Protein AF-A0A081I596-F1 (afdb_monomer)

Mean predicted aligned error: 4.84 Å

Solvent-accessible surface area (backbone atoms only — not comparable to full-atom values): 4880 Å² total; per-residue (Å²): 67,36,37,23,69,65,45,23,73,77,40,59,91,43,72,16,50,39,66,54,72,70,49,44,50,51,52,49,52,61,49,48,74,73,39,83,72,74,43,77,47,79,76,46,77,48,80,58,97,51,34,40,37,41,33,28,26,42,67,86,65,50,62,35,37,40,38,37,34,41,58,86,96,40,79,54,35,36,34,53,43,66,79,70,86,85,125

Sequence (87 aa):
MFTSPVAANLLPETQGVVRGKAALRRYWIATLERIPDLRFTVEGVYQGVNTIVIAYRNQNGDLVNEVLIFDGDAIVEGHGTYRSDCS

pLDDT: mean 87.35, std 9.72, range [38.88, 97.69]

Nearest PDB structures (foldseek):
  3h3h-assembly1_B  TM=9.072E-01  e=5.936E-06  Burkholderia thailandensis E264
  3h3h-assembly1_A  TM=8.934E-01  e=1.740E-05  Burkholderia thailandensis E264
  2xf3-assembly2_B  TM=6.312E-01  e=4.496E-01  Streptomyces clavuligerus
  2xh9-assembly2_B  TM=6.222E-01  e=5.067E-01  Streptomyces clavuligerus
  7pi2-assembly3_G  TM=4.461E-01  e=1.170E+00  Plasmodium falciparum 3D7

Foldseek 3Di:
DEFEPVCCVQPVVCVRPADDPVSVVVSVVSVCVVCVPWDWDFPDWDDDPQKIWTWIATPVRFTWIWIFGHDVPDGPYIYIDGDDPPD

Radius of gyration: 13.33 Å; Cα contacts (8 Å, |Δi|>4): 145; chains: 1; bounding box: 29×36×31 Å

Structure (mmCIF, N/CA/C/O backbone):
data_AF-A0A081I596-F1
#
_entry.id   AF-A0A081I596-F1
#
loop_
_atom_site.group_PDB
_atom_site.id
_atom_site.type_symbol
_atom_site.label_atom_id
_atom_site.label_alt_id
_atom_site.label_comp_id
_atom_site.label_asym_id
_atom_site.label_entity_id
_atom_site.label_seq_id
_atom_site.pdbx_PDB_ins_code
_atom_site.Cartn_x
_atom_site.Cartn_y
_atom_site.Cartn_z
_atom_site.occupancy
_atom_site.B_iso_or_equiv
_atom_site.auth_seq_id
_atom_site.auth_comp_id
_atom_site.auth_asym_id
_atom_site.auth_atom_id
_atom_site.pdbx_PDB_model_num
ATOM 1 N N . MET A 1 1 ? -9.190 -6.595 0.221 1.00 88.00 1 MET A N 1
ATOM 2 C CA . MET A 1 1 ? -8.954 -6.182 -1.181 1.00 88.00 1 MET A CA 1
ATOM 3 C C . MET A 1 1 ? -7.695 -5.338 -1.215 1.00 88.00 1 MET A C 1
ATOM 5 O O . MET A 1 1 ? -7.451 -4.656 -0.237 1.00 88.00 1 MET A O 1
ATOM 9 N N . PHE A 1 2 ? -6.891 -5.393 -2.272 1.00 90.31 2 PHE A N 1
ATOM 10 C CA . PHE A 1 2 ? -5.751 -4.496 -2.433 1.00 90.31 2 PHE A CA 1
ATOM 11 C C . PHE A 1 2 ? -5.871 -3.712 -3.736 1.00 90.31 2 PHE A C 1
ATOM 13 O O . PHE A 1 2 ? -6.219 -4.313 -4.753 1.00 90.31 2 PHE A O 1
ATOM 20 N N . THR A 1 3 ? -5.583 -2.411 -3.730 1.00 90.62 3 THR A N 1
ATOM 21 C CA . THR A 1 3 ? -5.550 -1.609 -4.958 1.00 90.62 3 THR A CA 1
ATOM 22 C C . THR A 1 3 ? -4.256 -0.832 -5.106 1.00 90.62 3 THR A C 1
ATOM 24 O O . THR A 1 3 ? -3.781 -0.238 -4.143 1.00 90.62 3 THR A O 1
ATOM 27 N N . SER A 1 4 ? -3.700 -0.785 -6.314 1.00 87.44 4 SER A N 1
ATOM 28 C CA . SER A 1 4 ? -2.496 0.001 -6.587 1.00 87.44 4 SER A CA 1
ATOM 29 C C . SER A 1 4 ? -2.391 0.367 -8.072 1.00 87.44 4 SER A C 1
ATOM 31 O O . SER A 1 4 ? -2.591 -0.507 -8.922 1.00 87.44 4 SER A O 1
ATOM 33 N N . PRO A 1 5 ? -2.004 1.611 -8.413 1.00 83.81 5 PRO A N 1
ATOM 34 C CA . PRO A 1 5 ? -1.633 1.979 -9.780 1.00 83.81 5 PRO A CA 1
ATOM 35 C C . PRO A 1 5 ? -0.486 1.120 -10.332 1.00 83.81 5 PRO A C 1
ATOM 37 O O . PRO A 1 5 ? -0.481 0.751 -11.503 1.00 83.81 5 PRO A O 1
ATOM 40 N N . VAL A 1 6 ? 0.464 0.725 -9.478 1.00 82.56 6 VAL A N 1
ATOM 41 C CA . VAL A 1 6 ? 1.571 -0.163 -9.864 1.00 82.56 6 VAL A CA 1
ATOM 42 C C . VAL A 1 6 ? 1.061 -1.574 -10.163 1.00 82.56 6 VAL A C 1
ATOM 44 O O . VAL A 1 6 ? 1.517 -2.190 -11.125 1.00 82.56 6 VAL A O 1
ATOM 47 N N . ALA A 1 7 ? 0.049 -2.052 -9.431 1.00 79.12 7 ALA A N 1
ATOM 48 C CA . ALA A 1 7 ? -0.617 -3.311 -9.761 1.00 79.12 7 ALA A CA 1
ATO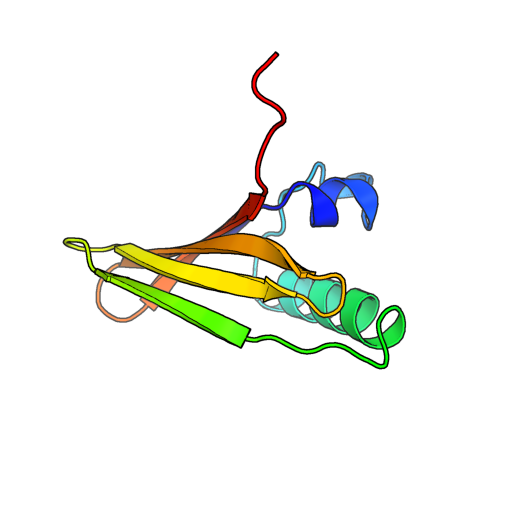M 49 C C . ALA A 1 7 ? -1.332 -3.253 -11.119 1.00 79.12 7 ALA A C 1
ATOM 51 O O . ALA A 1 7 ? -1.267 -4.225 -11.866 1.00 79.12 7 ALA A O 1
ATOM 52 N N . ALA A 1 8 ? -1.936 -2.113 -11.476 1.00 80.06 8 ALA A N 1
ATOM 53 C CA . ALA A 1 8 ? -2.551 -1.922 -12.791 1.00 80.06 8 ALA A CA 1
ATOM 54 C C . ALA A 1 8 ? -1.520 -1.990 -13.930 1.00 80.06 8 ALA A C 1
ATOM 56 O O . ALA A 1 8 ? -1.807 -2.549 -14.983 1.00 80.06 8 ALA A O 1
ATOM 57 N N . ASN A 1 9 ? -0.310 -1.470 -13.705 1.00 78.75 9 ASN A N 1
ATOM 58 C CA . ASN A 1 9 ? 0.771 -1.509 -14.693 1.00 78.75 9 ASN A CA 1
ATOM 59 C C . ASN A 1 9 ? 1.425 -2.896 -14.805 1.00 78.75 9 ASN A C 1
ATOM 61 O O . ASN A 1 9 ? 1.792 -3.327 -15.895 1.00 78.75 9 ASN A O 1
ATOM 65 N N . LEU A 1 10 ? 1.604 -3.589 -13.676 1.00 74.00 10 LEU A N 1
ATOM 66 C CA . LEU A 1 10 ? 2.266 -4.896 -13.618 1.00 74.00 10 LEU A CA 1
ATOM 67 C C . LEU A 1 10 ? 1.361 -6.040 -14.082 1.00 74.00 10 LEU A C 1
ATOM 69 O O . LEU A 1 10 ? 1.862 -6.982 -14.693 1.00 74.00 10 LEU A O 1
ATOM 73 N N . LEU A 1 11 ? 0.066 -5.958 -13.771 1.00 76.31 11 LEU A N 1
ATOM 74 C CA . LEU A 1 11 ? -0.956 -6.955 -14.086 1.00 76.31 11 LEU A CA 1
ATOM 75 C C . LEU A 1 11 ? -2.200 -6.241 -14.651 1.00 76.31 11 LEU A C 1
ATOM 77 O O . LEU A 1 11 ? -3.169 -6.019 -13.910 1.00 76.31 11 LEU A O 1
ATOM 81 N N . PRO A 1 12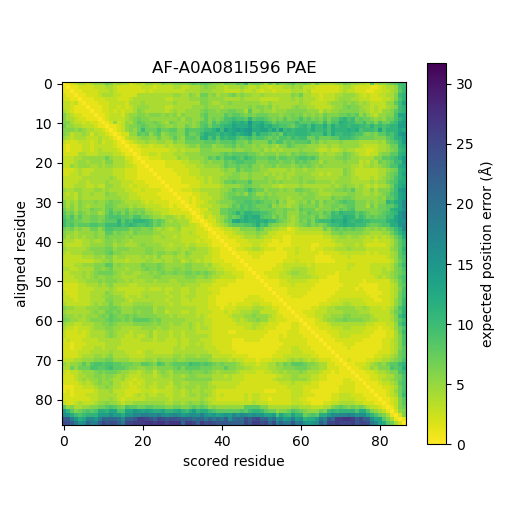 ? -2.192 -5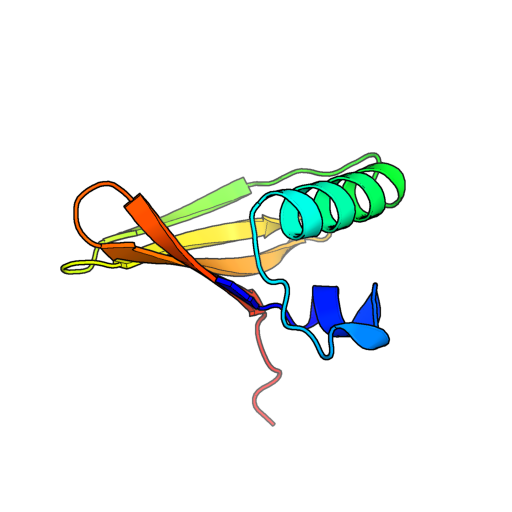.843 -15.938 1.00 76.12 12 PRO A N 1
ATOM 82 C CA . PRO A 1 12 ? -3.281 -5.081 -16.557 1.00 76.12 12 PRO A CA 1
ATOM 83 C C . PRO A 1 12 ? -4.660 -5.739 -16.424 1.00 76.12 12 PRO A C 1
ATOM 85 O O . PRO A 1 12 ? -5.671 -5.052 -16.284 1.00 76.12 12 PRO A O 1
ATOM 88 N N . GLU A 1 13 ? -4.711 -7.070 -16.389 1.00 79.00 13 GLU A N 1
ATOM 89 C CA . GLU A 1 13 ? -5.929 -7.859 -16.201 1.00 79.00 13 GLU A CA 1
ATOM 90 C C . GLU A 1 13 ? -6.599 -7.642 -14.837 1.00 79.00 13 GLU A C 1
ATOM 92 O O . GLU A 1 13 ? -7.793 -7.891 -14.683 1.00 79.00 13 GLU A O 1
ATOM 97 N N . THR A 1 14 ? -5.849 -7.159 -13.842 1.00 76.38 14 THR A N 1
ATOM 98 C CA . THR A 1 14 ? -6.389 -6.832 -12.516 1.00 76.38 14 THR A CA 1
ATOM 99 C C . THR A 1 14 ? -7.059 -5.463 -12.482 1.00 76.38 14 THR A C 1
ATOM 101 O O . THR A 1 14 ? -7.777 -5.172 -11.527 1.00 76.38 14 THR A O 1
ATOM 104 N N . GLN A 1 15 ? -6.809 -4.608 -13.485 1.00 81.12 15 GLN A N 1
ATOM 105 C CA . GLN A 1 15 ? -7.208 -3.194 -13.494 1.00 81.12 15 GLN A CA 1
ATOM 106 C C . GLN A 1 15 ? -6.808 -2.460 -12.199 1.00 81.12 15 GLN A C 1
ATOM 108 O O . GLN A 1 15 ? -7.503 -1.565 -11.725 1.00 81.12 15 GLN A O 1
ATOM 113 N N . GLY A 1 16 ? -5.696 -2.882 -11.586 1.00 82.00 16 GLY A N 1
ATOM 114 C CA . GLY A 1 16 ? -5.213 -2.335 -10.323 1.00 82.00 16 GLY A CA 1
ATOM 115 C C . GLY A 1 16 ? -5.921 -2.859 -9.082 1.00 82.00 16 GLY A C 1
ATOM 116 O O . GLY A 1 16 ? -5.651 -2.341 -8.005 1.00 82.00 16 GLY A O 1
ATOM 117 N N . VAL A 1 17 ? -6.788 -3.872 -9.194 1.00 87.25 17 VAL A N 1
ATOM 118 C CA . VAL A 1 17 ? -7.541 -4.458 -8.077 1.00 87.25 17 VAL A CA 1
ATOM 119 C C . VAL A 1 17 ? -7.171 -5.925 -7.874 1.00 87.25 17 VAL A C 1
ATOM 121 O O . VAL A 1 17 ? -7.503 -6.806 -8.665 1.00 87.25 17 VAL A O 1
ATOM 124 N N . VAL A 1 18 ? -6.555 -6.220 -6.735 1.00 85.88 18 VAL A N 1
ATOM 125 C CA . VAL A 1 18 ? -6.145 -7.566 -6.335 1.00 85.88 18 VAL A CA 1
ATOM 126 C C . VAL A 1 18 ? -7.051 -8.070 -5.209 1.00 85.88 18 VAL A C 1
ATOM 128 O O . VAL A 1 18 ? -7.129 -7.493 -4.122 1.00 85.88 18 VAL A O 1
ATOM 131 N N . ARG A 1 19 ? -7.772 -9.171 -5.453 1.00 87.12 19 ARG A N 1
ATOM 132 C CA . ARG A 1 19 ? -8.735 -9.744 -4.495 1.00 87.12 19 ARG A CA 1
ATOM 133 C C . ARG A 1 19 ? -8.240 -11.068 -3.916 1.00 87.12 19 ARG A C 1
ATOM 135 O O . ARG A 1 19 ? -7.949 -12.011 -4.643 1.00 87.12 19 ARG A O 1
ATOM 142 N N . GLY A 1 20 ? -8.213 -11.142 -2.587 1.00 85.50 20 GLY A N 1
ATOM 143 C CA . GLY A 1 20 ? -7.844 -12.342 -1.835 1.00 85.50 20 GLY A CA 1
ATOM 144 C C . GLY A 1 20 ? -6.337 -12.505 -1.608 1.00 85.50 20 GLY A C 1
ATOM 145 O O . GLY A 1 20 ? -5.505 -12.082 -2.410 1.00 85.50 20 GLY A O 1
ATOM 146 N N . LYS A 1 21 ? -5.986 -13.166 -0.496 1.00 84.12 21 LYS A N 1
ATOM 147 C CA . LYS A 1 21 ? -4.593 -13.357 -0.048 1.00 84.12 21 LYS A CA 1
ATOM 148 C C . LYS A 1 21 ? -3.728 -14.088 -1.079 1.00 84.12 21 LYS A C 1
ATOM 150 O O . LYS A 1 21 ? -2.566 -13.743 -1.253 1.00 84.12 21 LYS A O 1
ATOM 155 N N . ALA A 1 22 ? -4.293 -15.069 -1.788 1.00 85.62 22 ALA A N 1
ATOM 156 C CA . ALA A 1 22 ? -3.564 -15.827 -2.805 1.00 85.62 22 ALA A CA 1
ATOM 157 C C . ALA A 1 22 ? -3.163 -14.957 -4.008 1.00 85.62 22 ALA A C 1
ATOM 159 O O . ALA A 1 22 ? -2.026 -15.035 -4.468 1.00 85.62 22 ALA A O 1
ATOM 160 N N . ALA A 1 23 ? -4.070 -14.104 -4.495 1.00 83.94 23 ALA A N 1
ATOM 161 C CA . ALA A 1 23 ? -3.769 -13.187 -5.591 1.00 83.94 23 ALA A CA 1
ATOM 162 C C . ALA A 1 23 ? -2.764 -12.113 -5.155 1.00 83.94 23 ALA A C 1
ATOM 164 O O . ALA A 1 23 ? -1.815 -11.842 -5.885 1.00 83.94 23 ALA A O 1
ATOM 165 N N . LEU A 1 24 ? -2.917 -11.587 -3.934 1.00 85.12 24 LEU A N 1
ATOM 166 C CA . LEU A 1 24 ? -1.974 -10.630 -3.353 1.00 85.12 24 LEU A CA 1
ATOM 167 C C . LEU A 1 24 ? -0.566 -11.217 -3.237 1.00 85.12 24 LEU A C 1
ATOM 169 O O . LEU A 1 24 ? 0.402 -10.587 -3.649 1.00 85.12 24 LEU A O 1
ATOM 173 N N . ARG A 1 25 ? -0.452 -12.462 -2.761 1.00 85.62 25 ARG A N 1
ATOM 174 C CA . ARG A 1 25 ? 0.833 -13.160 -2.670 1.00 85.62 25 ARG A CA 1
ATOM 175 C C . ARG A 1 25 ? 1.493 -13.319 -4.038 1.00 85.62 25 ARG A C 1
ATOM 177 O O . ARG A 1 25 ? 2.687 -13.074 -4.150 1.00 85.62 25 ARG A O 1
ATOM 184 N N . ARG A 1 26 ? 0.738 -13.712 -5.072 1.00 84.06 26 ARG A N 1
ATOM 185 C CA . ARG A 1 26 ? 1.275 -13.830 -6.440 1.00 84.06 26 ARG A CA 1
ATOM 186 C C . ARG A 1 26 ? 1.765 -12.487 -6.973 1.00 84.06 26 ARG A C 1
ATOM 188 O O . ARG A 1 26 ? 2.863 -12.424 -7.509 1.00 84.06 26 ARG A O 1
ATOM 195 N N . TYR A 1 27 ? 0.978 -11.432 -6.776 1.00 83.19 27 TYR A N 1
ATOM 196 C CA . TYR A 1 27 ? 1.360 -10.075 -7.155 1.00 83.19 27 TYR A CA 1
ATOM 197 C C . TYR A 1 27 ? 2.667 -9.637 -6.476 1.00 83.19 27 TYR A C 1
ATOM 199 O O . TYR A 1 27 ? 3.589 -9.179 -7.150 1.00 83.19 27 TYR A O 1
ATOM 207 N N . TRP A 1 28 ? 2.787 -9.834 -5.160 1.00 83.50 28 TRP A N 1
ATOM 208 C CA . TRP A 1 28 ? 4.003 -9.480 -4.428 1.00 83.50 28 TRP A CA 1
ATOM 209 C C . TRP A 1 28 ? 5.214 -10.302 -4.852 1.00 83.50 28 TRP A C 1
ATOM 211 O O . TRP A 1 28 ? 6.272 -9.717 -5.036 1.00 83.50 28 TRP A O 1
ATOM 221 N N . ILE A 1 29 ? 5.074 -11.615 -5.064 1.00 85.50 29 ILE A N 1
ATOM 222 C CA . ILE A 1 29 ? 6.181 -12.457 -5.551 1.00 85.50 29 ILE A CA 1
ATOM 223 C C . ILE A 1 29 ? 6.684 -11.945 -6.905 1.00 85.50 29 ILE A C 1
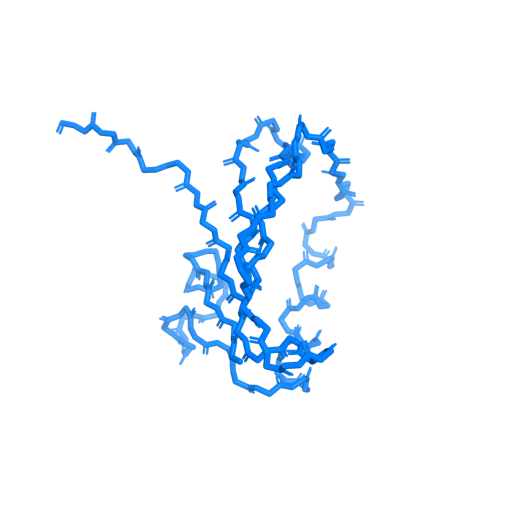ATOM 225 O O . ILE A 1 29 ? 7.872 -11.674 -7.044 1.00 85.50 29 ILE A O 1
ATOM 229 N N . ALA A 1 30 ? 5.780 -11.712 -7.860 1.00 83.06 30 ALA A N 1
ATOM 230 C CA . ALA A 1 30 ? 6.147 -11.195 -9.179 1.00 83.06 30 ALA A CA 1
ATOM 231 C C . ALA A 1 30 ? 6.805 -9.802 -9.112 1.00 83.06 30 ALA A C 1
ATOM 233 O O . ALA A 1 30 ? 7.665 -9.468 -9.925 1.00 83.06 30 ALA A O 1
ATOM 234 N N . THR A 1 31 ? 6.406 -8.978 -8.140 1.00 78.38 31 THR A N 1
ATOM 235 C CA . THR A 1 31 ? 6.998 -7.650 -7.922 1.00 78.38 31 THR A CA 1
ATOM 236 C C . THR A 1 31 ? 8.389 -7.755 -7.290 1.00 78.38 31 THR A C 1
ATOM 238 O O . THR A 1 31 ? 9.312 -7.077 -7.733 1.00 78.38 31 THR A O 1
ATOM 241 N N . LEU A 1 32 ? 8.557 -8.633 -6.296 1.00 81.94 32 LEU A N 1
ATOM 242 C CA . LEU A 1 32 ? 9.824 -8.883 -5.602 1.00 81.94 32 LEU A CA 1
ATOM 243 C C . LEU A 1 32 ? 10.895 -9.442 -6.546 1.00 81.94 32 LEU A C 1
ATOM 245 O O . LEU A 1 32 ? 12.040 -9.013 -6.489 1.00 81.94 32 LEU A O 1
ATOM 249 N N . GLU A 1 33 ? 10.525 -10.348 -7.453 1.00 83.38 33 GLU A N 1
ATOM 250 C CA . GLU A 1 33 ? 11.450 -10.889 -8.462 1.00 83.38 33 GLU A CA 1
ATOM 251 C C . GLU A 1 33 ? 11.961 -9.814 -9.434 1.00 83.38 33 GLU A C 1
ATOM 253 O O . GLU A 1 33 ? 13.079 -9.905 -9.938 1.00 83.38 33 GLU A O 1
ATOM 258 N N . ARG A 1 34 ? 11.153 -8.780 -9.694 1.00 80.31 34 ARG A N 1
ATOM 259 C CA . ARG A 1 34 ? 11.490 -7.681 -10.612 1.00 80.31 34 ARG A CA 1
ATOM 260 C C . ARG A 1 34 ? 12.303 -6.566 -9.961 1.00 80.31 34 ARG A C 1
ATOM 262 O O . ARG A 1 34 ? 12.945 -5.803 -10.679 1.00 80.31 34 ARG A O 1
ATOM 269 N N . ILE A 1 35 ? 12.264 -6.452 -8.635 1.00 78.69 35 ILE A N 1
ATOM 270 C CA . ILE A 1 35 ? 12.934 -5.393 -7.874 1.00 78.69 35 ILE A CA 1
ATOM 271 C C . ILE A 1 35 ? 13.852 -6.055 -6.837 1.00 78.69 35 ILE A C 1
ATOM 273 O O . ILE A 1 35 ? 13.487 -6.169 -5.668 1.00 78.69 35 ILE A O 1
ATOM 277 N N . PRO A 1 36 ? 15.047 -6.514 -7.248 1.00 78.12 36 PRO A N 1
ATOM 278 C CA . PRO A 1 36 ? 15.955 -7.232 -6.354 1.00 78.12 36 PRO A CA 1
ATOM 279 C C . PRO A 1 36 ? 16.527 -6.344 -5.237 1.00 78.12 36 PRO A C 1
ATOM 281 O O . PRO A 1 36 ? 16.877 -6.856 -4.179 1.00 78.12 36 PRO A O 1
ATOM 284 N N . ASP A 1 37 ? 16.585 -5.026 -5.448 1.00 83.62 37 ASP A N 1
ATOM 285 C CA . ASP A 1 37 ? 17.016 -4.035 -4.450 1.00 83.62 37 ASP A CA 1
ATOM 286 C C . ASP A 1 37 ? 15.818 -3.382 -3.739 1.00 83.62 37 ASP A C 1
ATOM 288 O O . ASP A 1 37 ? 15.793 -2.180 -3.482 1.00 83.62 37 ASP A O 1
ATOM 292 N N . LEU A 1 38 ? 14.751 -4.149 -3.483 1.00 84.00 38 LEU A N 1
ATOM 293 C CA . LEU A 1 38 ? 13.566 -3.609 -2.825 1.00 84.00 38 LEU A CA 1
ATOM 294 C C . LEU A 1 38 ? 13.922 -3.138 -1.411 1.00 84.00 38 LEU A C 1
ATOM 296 O O . LEU A 1 38 ? 14.199 -3.937 -0.514 1.00 84.00 38 LEU A O 1
ATOM 300 N N . ARG A 1 39 ? 13.852 -1.825 -1.204 1.00 87.94 39 ARG A N 1
ATOM 301 C CA . ARG A 1 39 ? 14.124 -1.178 0.074 1.00 87.94 39 ARG A CA 1
ATOM 302 C C . ARG A 1 39 ? 13.024 -0.185 0.400 1.00 87.94 39 ARG A C 1
ATOM 304 O O . ARG A 1 39 ? 12.594 0.584 -0.455 1.00 87.94 39 ARG A O 1
ATOM 311 N N . PHE A 1 40 ? 12.625 -0.177 1.666 1.00 91.75 40 PHE A N 1
ATOM 312 C CA . PHE A 1 40 ? 11.674 0.784 2.200 1.00 91.75 40 PHE A CA 1
ATOM 313 C C . PHE A 1 40 ? 12.307 1.579 3.335 1.00 91.75 40 PHE A C 1
ATOM 315 O O . PHE A 1 40 ? 12.889 1.004 4.255 1.00 91.75 40 PHE A O 1
ATOM 322 N N . THR A 1 41 ? 12.157 2.898 3.283 1.00 95.00 41 THR A N 1
ATOM 323 C CA . THR A 1 41 ? 12.481 3.793 4.397 1.00 95.00 41 THR A CA 1
ATOM 324 C C . THR A 1 41 ? 11.181 4.403 4.892 1.00 95.00 41 THR A C 1
ATOM 326 O O . THR A 1 41 ? 10.586 5.215 4.188 1.00 95.00 41 THR A O 1
ATOM 329 N N . VAL A 1 42 ? 10.720 3.989 6.074 1.00 96.06 42 VAL A N 1
ATOM 330 C CA . VAL A 1 42 ? 9.497 4.531 6.682 1.00 96.06 42 VAL A CA 1
ATOM 331 C C . VAL A 1 42 ? 9.746 5.979 7.096 1.00 96.06 42 VAL A C 1
ATOM 333 O O . VAL A 1 42 ? 10.671 6.253 7.857 1.00 96.06 42 VAL A O 1
ATOM 336 N N . GLU A 1 43 ? 8.917 6.892 6.598 1.00 96.38 43 GLU A N 1
ATOM 337 C CA . GLU A 1 43 ? 8.960 8.319 6.937 1.00 96.38 43 GLU A CA 1
ATOM 338 C C . GLU A 1 43 ? 7.906 8.694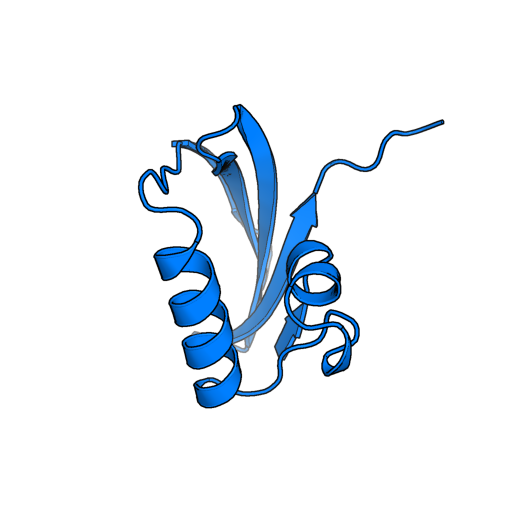 7.978 1.00 96.38 43 GLU A C 1
ATOM 340 O O . GLU A 1 43 ? 8.107 9.620 8.761 1.00 96.38 43 GLU A O 1
ATOM 345 N N . GLY A 1 44 ? 6.789 7.965 8.017 1.00 96.75 44 GLY A N 1
ATOM 346 C CA . GLY A 1 44 ? 5.717 8.235 8.962 1.00 96.75 44 GLY A CA 1
ATOM 347 C C . GLY A 1 44 ? 4.704 7.105 9.049 1.00 96.75 44 GLY A C 1
ATOM 348 O O . GLY A 1 44 ? 4.474 6.368 8.090 1.00 96.75 44 GLY A O 1
ATOM 349 N N . VAL A 1 45 ? 4.081 6.995 10.219 1.00 97.38 45 VAL A N 1
ATOM 350 C CA . VAL A 1 45 ? 2.933 6.122 10.459 1.00 97.38 45 VAL A CA 1
ATOM 351 C C . VAL A 1 45 ? 1.835 6.972 11.077 1.00 97.38 45 VAL A C 1
ATOM 353 O O . VAL A 1 45 ? 2.058 7.644 12.083 1.00 97.38 45 VAL A O 1
ATOM 356 N N . TYR A 1 46 ? 0.657 6.947 10.468 1.00 97.62 46 TYR A N 1
ATOM 357 C CA . TYR A 1 46 ? -0.497 7.735 10.882 1.00 97.62 46 TYR A CA 1
ATOM 358 C C . TYR A 1 46 ? -1.641 6.796 11.229 1.00 97.62 46 TYR A C 1
ATOM 360 O O . TYR A 1 46 ? -1.950 5.881 10.467 1.00 97.62 46 TYR A O 1
ATOM 368 N N . GLN A 1 47 ? -2.278 7.038 12.368 1.00 96.88 47 GLN A N 1
ATOM 369 C CA . GLN A 1 47 ? -3.388 6.232 12.854 1.00 96.88 47 GLN A CA 1
ATOM 370 C C . GLN A 1 47 ? -4.689 7.037 12.795 1.00 96.88 47 GLN A C 1
ATOM 372 O O . GLN A 1 47 ? -4.779 8.138 13.334 1.00 96.88 47 GLN A O 1
ATOM 377 N N . GLY A 1 48 ? -5.696 6.462 12.145 1.00 95.19 48 GLY A N 1
ATOM 378 C CA . GLY A 1 48 ? -7.099 6.849 12.236 1.00 95.19 48 GLY A CA 1
ATOM 379 C C . GLY A 1 48 ? -7.890 5.870 13.109 1.00 95.19 48 GLY A C 1
ATOM 380 O O . GLY A 1 48 ? -7.324 4.997 13.760 1.00 95.19 48 GLY A O 1
ATOM 381 N N . VAL A 1 49 ? -9.219 5.994 13.103 1.00 96.00 49 VAL A N 1
ATOM 382 C CA . VAL A 1 49 ? -10.114 5.162 13.936 1.00 96.00 49 VAL A CA 1
ATOM 383 C C . VAL A 1 49 ? -10.031 3.677 13.567 1.00 96.00 49 VAL A C 1
ATOM 385 O O . VAL A 1 49 ? -9.935 2.828 14.445 1.00 96.00 49 VAL A O 1
ATOM 388 N N . ASN A 1 50 ? -10.040 3.368 12.273 1.00 96.56 50 ASN A N 1
ATOM 389 C CA . ASN A 1 50 ? -9.945 2.013 11.723 1.00 96.56 50 ASN A CA 1
ATOM 390 C C . ASN A 1 50 ? -8.969 1.951 10.538 1.00 96.56 50 ASN A C 1
ATOM 392 O O . ASN A 1 50 ? -9.076 1.082 9.675 1.00 96.56 50 ASN A O 1
ATOM 396 N N . THR A 1 51 ? -8.035 2.899 10.478 1.00 96.94 51 THR A N 1
ATOM 397 C CA . THR A 1 51 ? -7.142 3.082 9.334 1.00 96.94 51 THR A CA 1
ATOM 398 C C . THR A 1 51 ? -5.726 3.312 9.820 1.00 96.94 51 THR A C 1
ATOM 400 O O . THR A 1 51 ? -5.512 4.084 10.752 1.00 96.94 51 THR A O 1
ATOM 403 N N . ILE A 1 52 ? -4.751 2.700 9.158 1.00 97.31 52 ILE A N 1
ATOM 404 C CA . ILE A 1 52 ? -3.337 3.044 9.312 1.00 97.31 52 ILE A CA 1
ATOM 405 C C . ILE A 1 52 ? -2.812 3.492 7.956 1.00 97.31 52 ILE A C 1
ATOM 407 O O . ILE A 1 52 ? -3.077 2.848 6.945 1.00 97.31 52 ILE A O 1
ATOM 411 N N . VAL A 1 53 ? -2.057 4.586 7.933 1.00 97.69 53 VAL A N 1
ATOM 412 C CA . VAL A 1 53 ? -1.311 5.022 6.752 1.00 97.69 53 VAL A CA 1
ATOM 413 C C . VAL A 1 53 ? 0.174 4.914 7.048 1.00 97.69 53 VAL A C 1
ATOM 415 O O . VAL A 1 53 ? 0.651 5.484 8.028 1.00 97.69 53 VAL A O 1
ATOM 418 N N . ILE A 1 54 ? 0.906 4.200 6.200 1.00 97.12 54 ILE A N 1
ATOM 419 C CA . ILE A 1 54 ? 2.363 4.090 6.271 1.00 97.12 54 ILE A CA 1
ATOM 420 C C . ILE A 1 54 ? 2.939 4.876 5.099 1.00 97.12 54 ILE A C 1
ATOM 422 O O . ILE A 1 54 ? 2.798 4.464 3.950 1.00 97.12 54 ILE A O 1
ATOM 426 N N . ALA A 1 55 ? 3.588 5.997 5.394 1.00 96.69 55 ALA A N 1
ATOM 427 C CA . ALA A 1 55 ? 4.348 6.765 4.418 1.00 96.69 55 ALA A CA 1
ATOM 428 C C . ALA A 1 55 ? 5.785 6.241 4.382 1.00 96.69 55 ALA A C 1
ATOM 430 O O . ALA A 1 55 ? 6.460 6.187 5.415 1.00 96.69 55 ALA A O 1
ATOM 431 N N . TYR A 1 56 ? 6.266 5.850 3.205 1.00 95.00 56 TYR A N 1
ATOM 432 C CA . TYR A 1 56 ? 7.632 5.373 3.020 1.00 95.00 56 TYR A CA 1
ATOM 433 C C . TYR A 1 56 ? 8.217 5.814 1.679 1.00 95.00 56 TYR A C 1
ATOM 435 O O . TYR A 1 56 ? 7.494 6.100 0.723 1.00 95.00 56 TYR A O 1
ATOM 443 N N . ARG A 1 57 ? 9.550 5.824 1.596 1.00 94.00 57 ARG A N 1
ATOM 444 C CA . ARG A 1 57 ? 10.271 5.884 0.321 1.00 94.00 57 ARG A CA 1
ATOM 445 C C . ARG A 1 57 ? 10.639 4.496 -0.158 1.00 94.00 57 ARG A C 1
ATOM 447 O O . ARG A 1 57 ? 11.148 3.699 0.634 1.00 94.00 57 ARG A O 1
ATOM 454 N N . ASN A 1 58 ? 10.396 4.221 -1.435 1.00 89.81 58 ASN A N 1
ATOM 455 C CA . ASN A 1 58 ? 10.897 3.014 -2.091 1.00 89.81 58 ASN A CA 1
ATOM 456 C C . ASN A 1 58 ? 12.398 3.152 -2.430 1.00 89.81 58 ASN A C 1
ATOM 458 O O . ASN A 1 58 ? 13.022 4.186 -2.176 1.00 89.81 58 ASN A O 1
ATOM 462 N N . GLN A 1 59 ? 12.972 2.124 -3.053 1.00 87.69 59 GLN A N 1
ATOM 463 C CA . GLN A 1 59 ? 14.376 2.098 -3.472 1.00 87.69 59 GLN A CA 1
ATOM 464 C C . GLN A 1 59 ? 14.742 3.169 -4.514 1.00 87.69 59 GLN A C 1
ATOM 466 O O . GLN A 1 59 ? 15.905 3.543 -4.623 1.00 87.69 59 GLN A O 1
ATOM 471 N N . ASN A 1 60 ? 13.757 3.702 -5.244 1.00 87.69 60 ASN A N 1
ATOM 472 C CA . ASN A 1 60 ? 13.945 4.790 -6.205 1.00 87.69 60 ASN A CA 1
ATOM 473 C C . ASN A 1 60 ? 13.833 6.184 -5.551 1.00 87.69 60 ASN A C 1
ATOM 475 O O . ASN A 1 60 ? 14.031 7.194 -6.219 1.00 87.69 60 ASN A O 1
ATOM 479 N N . GLY A 1 61 ? 13.506 6.259 -4.255 1.00 88.75 61 GLY A N 1
ATOM 480 C CA . GLY A 1 61 ? 13.257 7.513 -3.539 1.00 88.75 61 GLY A CA 1
ATOM 481 C C . GLY A 1 61 ? 11.836 8.070 -3.699 1.00 88.75 61 GLY A C 1
ATOM 482 O O . GLY A 1 61 ? 11.536 9.121 -3.115 1.00 88.75 61 GLY A O 1
ATOM 483 N N . ASP A 1 62 ? 10.960 7.370 -4.429 1.00 90.00 62 ASP A N 1
AT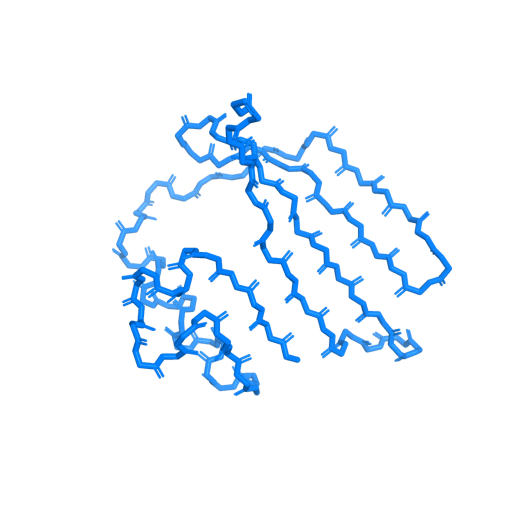OM 484 C CA . ASP A 1 62 ? 9.565 7.766 -4.627 1.00 90.00 62 ASP A CA 1
ATOM 485 C C . ASP A 1 62 ? 8.796 7.658 -3.314 1.00 90.00 62 ASP A C 1
ATOM 487 O O . ASP A 1 62 ? 8.924 6.670 -2.584 1.00 90.00 62 ASP A O 1
ATOM 491 N N . LEU A 1 63 ? 7.963 8.661 -3.037 1.00 92.44 63 LEU A N 1
ATOM 492 C CA . LEU A 1 63 ? 7.093 8.664 -1.869 1.00 92.44 63 LEU A CA 1
ATOM 493 C C . LEU A 1 63 ? 5.820 7.863 -2.155 1.00 92.44 63 LEU A C 1
ATOM 495 O O . LEU A 1 63 ? 5.082 8.164 -3.098 1.00 92.44 63 LEU A O 1
ATOM 499 N N . VAL A 1 64 ? 5.556 6.883 -1.298 1.00 93.56 64 VAL A N 1
ATOM 500 C CA . VAL A 1 64 ? 4.385 6.010 -1.359 1.00 93.56 64 VAL A CA 1
ATOM 501 C C . VAL A 1 64 ? 3.674 6.052 -0.013 1.00 93.56 64 VAL A C 1
ATOM 503 O O . VAL A 1 64 ? 4.323 6.003 1.032 1.00 93.56 64 VAL A O 1
ATOM 506 N N . ASN A 1 65 ? 2.343 6.109 -0.037 1.00 95.69 65 ASN A N 1
ATOM 507 C CA . ASN A 1 65 ? 1.531 5.887 1.154 1.00 95.69 65 ASN A CA 1
ATOM 508 C C . ASN A 1 65 ? 0.742 4.585 1.001 1.00 95.69 65 ASN A C 1
ATOM 510 O O . ASN A 1 65 ? -0.091 4.459 0.100 1.00 95.69 65 ASN A O 1
ATOM 514 N N . GLU A 1 66 ? 0.980 3.639 1.904 1.00 95.00 66 GLU A N 1
ATOM 515 C CA . GLU A 1 66 ? 0.174 2.428 2.043 1.00 95.00 66 GLU A CA 1
ATOM 516 C C . GLU A 1 66 ? -0.964 2.711 3.027 1.00 95.00 66 GLU A C 1
ATOM 518 O O . GLU A 1 66 ? -0.720 2.947 4.210 1.00 95.00 66 GLU A O 1
ATOM 523 N N . VAL A 1 67 ? -2.205 2.704 2.548 1.00 96.81 67 VAL A N 1
ATOM 524 C CA . VAL A 1 67 ? -3.404 2.893 3.374 1.00 96.81 67 VAL A CA 1
ATOM 525 C C . VAL A 1 67 ? -4.003 1.531 3.685 1.00 96.81 67 VAL A C 1
ATOM 527 O O . VAL A 1 67 ? -4.351 0.796 2.768 1.00 96.81 67 VAL A O 1
ATOM 530 N N . LEU A 1 68 ? -4.151 1.198 4.960 1.00 96.44 68 LEU A N 1
ATOM 531 C CA . LEU A 1 68 ? -4.692 -0.071 5.436 1.00 96.44 68 LEU A CA 1
ATOM 532 C C . LEU A 1 68 ? -5.983 0.189 6.210 1.00 96.44 68 LEU A C 1
ATOM 534 O O . LEU A 1 68 ? -5.961 0.922 7.196 1.00 96.44 68 LEU A O 1
ATOM 538 N N . ILE A 1 69 ? -7.087 -0.417 5.773 1.00 97.12 69 ILE A N 1
ATOM 539 C CA . ILE A 1 69 ? -8.397 -0.341 6.427 1.00 97.12 69 ILE A CA 1
ATOM 540 C C . ILE A 1 69 ? -8.637 -1.622 7.216 1.00 97.12 69 ILE A C 1
ATOM 542 O O . ILE A 1 69 ? -8.469 -2.731 6.693 1.00 97.12 69 ILE A O 1
ATOM 546 N N . PHE A 1 70 ? -9.063 -1.454 8.461 1.00 95.00 70 PHE A N 1
ATOM 547 C CA . PHE A 1 70 ? -9.281 -2.520 9.423 1.00 95.00 70 PHE A CA 1
ATOM 548 C C . PHE A 1 70 ? -10.769 -2.721 9.720 1.00 95.0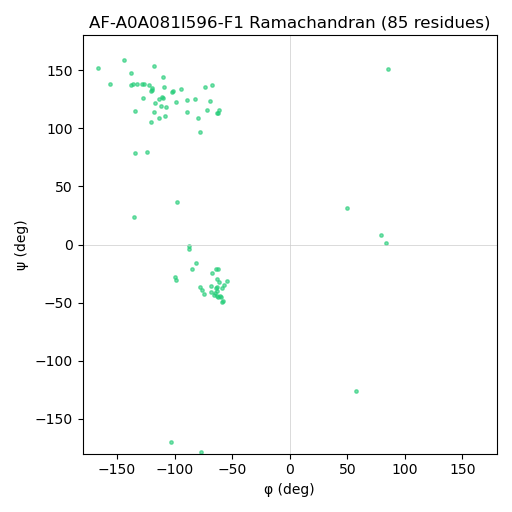0 70 PHE A C 1
ATOM 550 O O . PHE A 1 70 ? -11.545 -1.766 9.800 1.00 95.00 70 PHE A O 1
ATOM 557 N N . ASP A 1 71 ? -11.130 -3.982 9.929 1.00 95.00 71 ASP A N 1
ATOM 558 C CA . ASP A 1 71 ? -12.360 -4.413 10.585 1.00 95.00 71 ASP A CA 1
ATOM 559 C C . ASP A 1 71 ? -11.958 -5.251 11.807 1.00 95.00 71 ASP A C 1
ATOM 561 O O . ASP A 1 71 ? -11.424 -6.360 11.678 1.00 95.00 71 ASP A O 1
ATOM 565 N N . GLY A 1 72 ? -12.092 -4.660 12.998 1.00 93.31 72 GLY A N 1
ATOM 566 C CA . GLY A 1 72 ? -11.449 -5.165 14.212 1.00 93.31 72 GLY A CA 1
ATOM 567 C C . GLY A 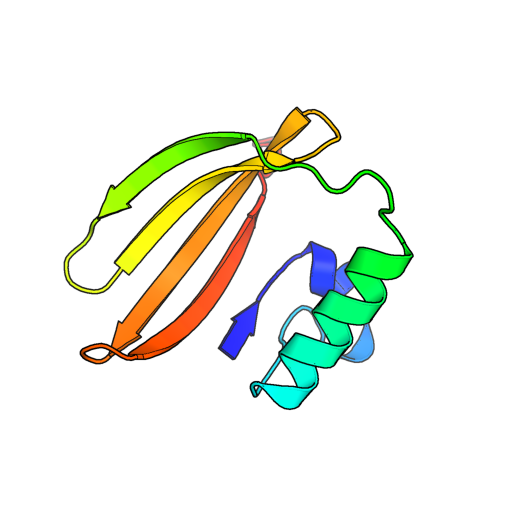1 72 ? -9.928 -5.253 14.043 1.00 93.31 72 GLY A C 1
ATOM 568 O O . GLY A 1 72 ? -9.282 -4.284 13.650 1.00 93.31 72 GLY A O 1
ATOM 569 N N . ASP A 1 73 ? -9.364 -6.434 14.295 1.00 90.25 73 ASP A N 1
ATOM 570 C CA . ASP A 1 73 ? -7.920 -6.687 14.178 1.00 90.25 73 ASP A CA 1
ATOM 571 C C . ASP A 1 73 ? -7.486 -7.109 12.760 1.00 90.25 73 ASP A C 1
ATOM 573 O O . ASP A 1 73 ? -6.306 -7.366 12.506 1.00 90.25 73 ASP A O 1
ATOM 577 N N . ALA A 1 74 ? -8.426 -7.226 11.815 1.00 90.06 74 ALA A N 1
ATOM 578 C CA . ALA A 1 74 ? -8.157 -7.731 10.476 1.00 90.06 74 ALA A CA 1
ATOM 579 C C . ALA A 1 74 ? -8.066 -6.602 9.445 1.00 90.06 74 ALA A C 1
ATOM 581 O O . ALA A 1 74 ? -8.970 -5.783 9.319 1.00 90.06 74 ALA A O 1
ATOM 582 N N . ILE A 1 75 ? -7.014 -6.620 8.621 1.00 91.44 75 ILE A N 1
ATOM 583 C CA . ILE A 1 75 ? -6.934 -5.759 7.434 1.00 91.44 75 ILE A CA 1
ATOM 584 C C . ILE A 1 75 ? -7.911 -6.290 6.384 1.00 91.44 75 ILE A C 1
ATOM 586 O O . ILE A 1 75 ? -7.737 -7.397 5.856 1.00 91.44 75 ILE A O 1
ATOM 590 N N . VAL A 1 76 ? -8.917 -5.485 6.057 1.00 93.88 76 VAL A N 1
ATOM 591 C CA . VAL A 1 76 ? -9.926 -5.801 5.041 1.00 93.88 76 VAL A CA 1
ATOM 592 C C . VAL A 1 76 ? -9.614 -5.141 3.707 1.00 93.88 76 VAL A C 1
ATOM 594 O O . VAL A 1 76 ? -9.868 -5.748 2.659 1.00 93.88 76 VAL A O 1
ATOM 597 N N . GLU A 1 77 ? -8.971 -3.971 3.713 1.00 94.50 77 GLU A N 1
ATOM 598 C CA . GLU A 1 77 ? -8.552 -3.264 2.500 1.00 94.50 77 GLU A CA 1
ATOM 599 C C . GLU A 1 77 ? -7.144 -2.680 2.622 1.00 94.50 77 GLU A C 1
ATOM 601 O O . GLU A 1 77 ? -6.699 -2.311 3.704 1.00 94.50 77 GLU A O 1
ATOM 606 N N . GLY A 1 78 ? -6.434 -2.633 1.498 1.00 94.50 78 GLY A N 1
ATOM 607 C CA . GLY A 1 78 ? -5.118 -2.026 1.383 1.00 94.50 78 GLY A CA 1
ATOM 608 C C . GLY A 1 78 ? -5.014 -1.232 0.086 1.00 94.50 78 GLY A C 1
ATOM 609 O O . GLY A 1 78 ? -5.462 -1.696 -0.963 1.00 94.50 78 GLY A O 1
ATOM 610 N N . HIS A 1 79 ? -4.425 -0.047 0.135 1.00 95.00 79 HIS A N 1
ATOM 611 C CA . HIS A 1 79 ? -4.287 0.816 -1.028 1.00 95.00 79 HIS A CA 1
ATOM 612 C C . HIS A 1 79 ? -2.870 1.374 -1.089 1.00 95.00 79 HIS A C 1
ATOM 614 O O . HIS A 1 79 ? -2.469 2.159 -0.233 1.00 95.00 79 HIS A O 1
ATOM 620 N N . GLY A 1 80 ? -2.128 0.985 -2.123 1.00 92.75 80 GLY A N 1
ATOM 621 C CA . GLY A 1 80 ? -0.862 1.619 -2.464 1.00 92.75 80 GLY A CA 1
ATOM 622 C C . GLY A 1 80 ? -1.148 2.907 -3.223 1.00 92.75 80 GLY A C 1
ATOM 623 O O . GLY A 1 80 ? -1.598 2.863 -4.370 1.00 92.75 80 GLY A O 1
ATOM 624 N N . THR A 1 81 ? -0.916 4.049 -2.586 1.00 92.06 81 THR A N 1
ATOM 625 C CA . THR A 1 81 ? -1.141 5.369 -3.181 1.00 92.06 81 THR A CA 1
ATOM 626 C C . THR A 1 81 ? 0.190 6.052 -3.454 1.00 92.06 81 THR A C 1
ATOM 628 O O . THR A 1 81 ? 1.111 6.022 -2.640 1.00 92.06 81 THR A O 1
ATOM 631 N N . TYR A 1 82 ? 0.294 6.650 -4.633 1.00 89.75 82 TYR A N 1
ATOM 632 C CA . TYR A 1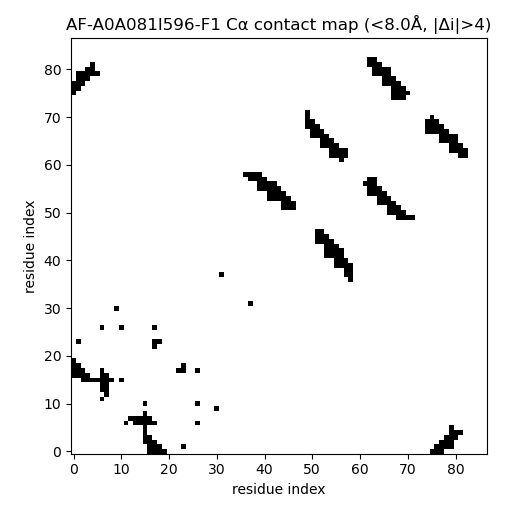 82 ? 1.502 7.301 -5.122 1.00 89.75 82 TYR A CA 1
ATOM 633 C C . TYR A 1 82 ? 1.195 8.774 -5.319 1.00 89.75 82 TYR A C 1
ATOM 635 O O . TYR A 1 82 ? 0.040 9.147 -5.543 1.00 89.75 82 TYR A O 1
ATOM 643 N N . ARG A 1 83 ? 2.219 9.619 -5.223 1.00 85.19 83 ARG A N 1
ATOM 644 C CA . ARG A 1 83 ? 2.045 11.043 -5.484 1.00 85.19 83 ARG A CA 1
ATOM 645 C C . ARG A 1 83 ? 1.610 11.230 -6.939 1.00 85.19 83 ARG A C 1
ATOM 647 O O . ARG A 1 83 ? 2.378 10.941 -7.849 1.00 85.19 83 ARG A O 1
ATOM 654 N N . SER A 1 84 ? 0.387 11.700 -7.143 1.00 78.88 84 SER A N 1
ATOM 655 C CA . SER A 1 84 ? -0.049 12.201 -8.442 1.00 78.88 84 SER A CA 1
ATOM 656 C C . SER A 1 84 ? 0.611 13.554 -8.668 1.00 78.88 84 SER A C 1
ATOM 658 O O . SER A 1 84 ? 0.636 14.382 -7.751 1.00 78.88 84 SER A O 1
ATOM 660 N N . ASP A 1 85 ? 1.134 13.794 -9.865 1.00 70.75 85 ASP A N 1
ATOM 661 C CA . ASP A 1 85 ? 1.502 15.150 -10.248 1.00 70.75 85 ASP A CA 1
ATOM 662 C C . ASP A 1 85 ? 0.222 15.991 -10.223 1.00 70.75 85 ASP A C 1
ATOM 664 O O . ASP A 1 85 ? -0.746 15.709 -10.930 1.00 70.75 85 ASP A O 1
ATOM 668 N N . CYS A 1 86 ? 0.182 16.974 -9.328 1.00 45.25 86 CYS A N 1
ATOM 669 C CA . CYS A 1 86 ? -0.877 17.968 -9.322 1.00 45.25 86 CYS A CA 1
ATOM 670 C C . CYS A 1 86 ? -0.531 18.946 -10.452 1.00 45.25 86 CYS A C 1
ATOM 672 O O . CYS A 1 86 ? 0.346 19.791 -10.273 1.00 45.25 86 CYS A O 1
ATOM 674 N N . SER A 1 87 ? -1.123 18.754 -11.633 1.00 38.88 87 SER A N 1
ATOM 675 C CA . SER A 1 87 ? -1.098 19.738 -12.724 1.00 38.88 87 SER A CA 1
ATOM 676 C C . SER A 1 87 ? -2.132 20.827 -12.493 1.00 38.88 87 SER A C 1
ATOM 678 O O . SER A 1 87 ? -3.283 20.436 -12.183 1.00 38.88 87 SER A O 1
#

Secondary structure (DSSP, 8-state):
-EE-HHHHHH-GGGTTEE-SHHHHHHHHHHHHHH-TT---EEEEEEE-SSEEEEEEE-TT--EEEEEEEEETTEEEEEEEEE-----